Protein AF-A0A2T6ZYT3-F1 (afdb_monomer)

InterPro domains:
  IPR017905 ERV/ALR sulfhydryl oxidase domain [PF04777] (15-106)
  IPR017905 ERV/ALR sulfhydryl oxidase domain [PS51324] (6-106)
  IPR036774 ERV/ALR sulfhydryl oxidase domain superfamily [G3DSA:1.20.120.310] (3-119)
  IPR036774 ERV/ALR sulfhydryl oxidase domain superfamily [SSF69000] (5-113)
  IPR039799 Sulfhydryl oxidase ALR/ERV [PTHR12645] (6-116)

Nearest PDB structures (foldseek):
  1jra-assembly2_D  TM=9.863E-01  e=2.001E-12  Saccharomyces cerevisiae
  2hj3-assembly1_A  TM=9.815E-01  e=2.511E-09  Arabidopsis thaliana
  4e0i-assembly2_C-2  TM=9.789E-01  e=7.863E-09  Saccharomyces cerevisiae S288C
  4e0h-assembly1_A-2  TM=9.602E-01  e=8.814E-09  Saccharomyces cerevisiae S288C
  3w4y-assembly2_B  TM=9.795E-01  e=2.075E-08  Saccharomyces cerevisiae S288C

Organism: Tuber borchii (NCBI:txid42251)

Solvent-accessible surface area (backbone atoms only — not comparable to full-atom values): 9977 Å² total; per-residue (Å²): 101,64,77,58,84,54,63,68,61,47,50,52,51,48,56,53,48,52,52,52,53,48,38,54,26,38,58,40,49,74,73,43,52,75,64,57,27,50,51,50,50,50,50,53,52,48,50,26,70,66,33,92,24,20,64,58,19,58,50,45,45,53,48,43,72,77,53,63,81,40,46,68,15,15,67,49,26,37,48,44,51,43,52,58,48,34,57,52,24,55,77,68,74,41,79,77,72,69,58,90,48,46,62,74,74,33,53,52,76,67,73,85,70,69,96,75,81,81,78,79,83,76,81,81,83,79,86,78,83,89,83,88,83,84,88,82,90,81,90,80,77,90,64,67,81,64,57,77,78,64,82,72,84,81,82,80,83,75,90,129

Radius of gyration: 26.73 Å; Cα contacts (8 Å, |Δi|>4): 111; chains: 1; bounding box: 47×56×84 Å

Mean predicted aligned error: 14.44 Å

Secondary structure (DSSP, 8-state):
------HHHHHHHHHHHHHHHHHHHHTS-SS--HHHHHHHHHHHHHHHHH-S-HHHHHHHHHHHHHS----SSHHHHHHHHHHHHHHHHHHTTPPPP-GGGHHHHT--------S------------PPP-----------TTSTTTTTS----------

Structure (mmCIF, N/CA/C/O backbone):
data_AF-A0A2T6ZYT3-F1
#
_entry.id   AF-A0A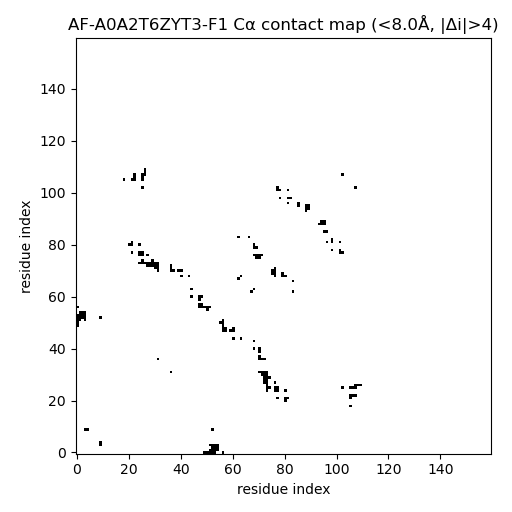2T6ZYT3-F1
#
loop_
_atom_site.group_PDB
_atom_site.id
_atom_site.type_symbol
_atom_site.label_atom_id
_atom_site.label_alt_id
_atom_site.label_comp_id
_atom_site.label_asym_id
_atom_site.label_entity_id
_atom_site.label_seq_id
_atom_site.pdbx_PDB_ins_code
_atom_site.Cartn_x
_atom_site.Cartn_y
_atom_site.Cartn_z
_atom_site.occupancy
_atom_site.B_iso_or_equiv
_atom_site.auth_seq_id
_atom_site.auth_comp_id
_atom_site.auth_asym_id
_atom_site.auth_atom_id
_atom_site.pdbx_PDB_model_num
ATOM 1 N N . MET A 1 1 ? -0.095 -6.247 17.438 1.00 85.38 1 MET A N 1
ATOM 2 C CA . MET A 1 1 ? -0.456 -4.834 17.681 1.00 85.38 1 MET A CA 1
ATOM 3 C C . MET A 1 1 ? -1.764 -4.798 18.459 1.00 85.38 1 MET A C 1
ATOM 5 O O . MET A 1 1 ? -2.604 -5.648 18.175 1.00 85.38 1 MET A O 1
ATOM 9 N N . PRO A 1 2 ? -1.924 -3.905 19.450 1.00 93.62 2 PRO A N 1
ATOM 10 C CA . PRO A 1 2 ? -3.175 -3.760 20.196 1.00 93.62 2 PRO A CA 1
ATOM 11 C C . PRO A 1 2 ? -4.298 -3.182 19.319 1.00 93.62 2 PRO A C 1
ATOM 13 O O . PRO A 1 2 ? -4.041 -2.643 18.241 1.00 93.62 2 PRO A O 1
ATOM 16 N N . HIS A 1 3 ? -5.538 -3.308 19.788 1.00 95.75 3 HIS A N 1
ATOM 17 C CA . HIS A 1 3 ? -6.718 -2.709 19.162 1.00 95.75 3 HIS A CA 1
ATOM 18 C C . HIS A 1 3 ? -6.633 -1.170 19.156 1.00 95.75 3 HIS A C 1
ATOM 20 O O . HIS A 1 3 ? -6.213 -0.584 20.155 1.00 95.75 3 HIS A O 1
ATOM 26 N N . LEU A 1 4 ? -7.042 -0.515 18.059 1.00 96.00 4 LEU A N 1
ATOM 27 C CA . LEU A 1 4 ? -7.080 0.952 17.946 1.00 96.00 4 LEU A CA 1
ATOM 28 C C . LEU A 1 4 ? -8.531 1.460 17.987 1.00 96.00 4 LEU A C 1
ATOM 30 O O . LEU A 1 4 ? -9.157 1.672 16.952 1.00 96.00 4 LEU A O 1
ATOM 34 N N . GLY A 1 5 ? -9.056 1.672 19.195 1.00 95.62 5 GLY A N 1
ATOM 35 C CA . GLY A 1 5 ? -10.476 1.995 19.401 1.00 95.62 5 GLY A CA 1
ATOM 36 C C . GLY A 1 5 ? -10.895 3.445 19.118 1.00 95.62 5 GLY A C 1
ATOM 37 O O . GLY A 1 5 ? -12.087 3.727 19.041 1.00 95.62 5 GLY A O 1
ATOM 38 N N . ASN A 1 6 ? -9.959 4.392 18.972 1.00 97.56 6 ASN A N 1
ATOM 39 C CA . ASN A 1 6 ? -10.312 5.767 18.603 1.00 97.56 6 ASN A CA 1
ATOM 40 C C . ASN A 1 6 ? -10.553 5.852 17.088 1.00 97.56 6 ASN A C 1
ATOM 42 O O . ASN A 1 6 ? -9.605 5.900 16.304 1.00 97.56 6 ASN A O 1
ATOM 46 N N . GLU A 1 7 ? -11.824 5.888 16.688 1.00 96.44 7 GLU A N 1
ATOM 47 C CA . GLU A 1 7 ? -12.243 5.862 15.282 1.00 96.44 7 GLU A CA 1
ATOM 48 C C . GLU A 1 7 ? -11.706 7.039 14.455 1.00 96.44 7 GLU A C 1
ATOM 50 O O . GLU A 1 7 ? -11.306 6.846 13.305 1.00 96.44 7 GLU A O 1
ATOM 55 N N . THR A 1 8 ? -11.631 8.242 15.032 1.00 97.75 8 THR A N 1
ATOM 56 C CA . THR A 1 8 ? -11.102 9.429 14.342 1.00 97.75 8 THR A CA 1
ATOM 57 C C . THR A 1 8 ? -9.618 9.260 14.030 1.00 97.75 8 THR A C 1
ATOM 59 O O . THR A 1 8 ? -9.216 9.377 12.870 1.00 97.75 8 THR A O 1
ATOM 62 N N . LEU A 1 9 ? -8.815 8.893 15.037 1.00 97.94 9 LEU A N 1
ATOM 63 C CA . LEU A 1 9 ? -7.379 8.652 14.863 1.00 97.94 9 LEU A CA 1
ATOM 64 C C . LEU A 1 9 ? -7.114 7.458 13.938 1.00 97.94 9 LEU A C 1
ATOM 66 O O . LEU A 1 9 ? -6.204 7.502 13.111 1.00 97.94 9 LEU A O 1
ATOM 70 N N . LYS A 1 10 ? -7.937 6.405 14.020 1.00 98.00 10 LYS A N 1
ATOM 71 C CA . LYS A 1 10 ? -7.871 5.256 13.108 1.00 98.00 10 LYS A CA 1
ATOM 72 C C . LYS A 1 10 ? -8.119 5.675 11.661 1.00 98.00 10 LYS A C 1
ATOM 74 O O . LYS A 1 10 ? -7.400 5.237 10.764 1.00 98.00 10 LYS A O 1
ATOM 79 N N . ALA A 1 11 ? -9.102 6.540 11.419 1.00 97.94 11 ALA A N 1
ATOM 80 C CA . ALA A 1 11 ? -9.400 7.037 10.082 1.00 97.94 11 ALA A CA 1
ATOM 81 C C . ALA A 1 11 ? -8.293 7.963 9.544 1.00 97.94 11 ALA A C 1
ATOM 83 O O . ALA 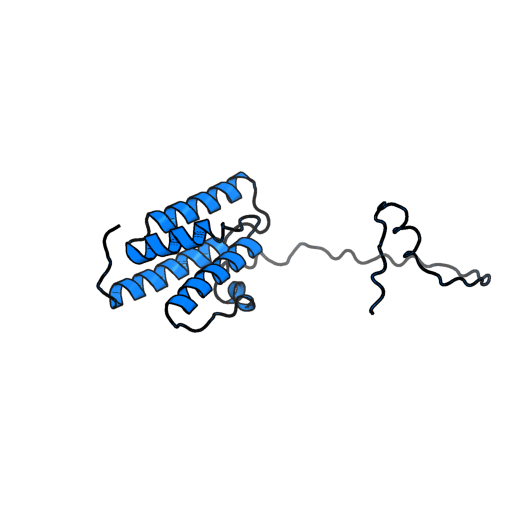A 1 11 ? -7.945 7.872 8.366 1.00 97.94 11 ALA A O 1
ATOM 84 N N . GLU A 1 12 ? -7.722 8.830 10.384 1.00 98.50 12 GLU A N 1
ATOM 85 C CA . GLU A 1 12 ? -6.573 9.680 10.036 1.00 98.50 12 GLU A CA 1
ATOM 86 C C . GLU A 1 12 ? -5.345 8.855 9.653 1.00 98.50 12 GLU A C 1
ATOM 88 O O . GLU A 1 12 ? -4.796 9.033 8.561 1.00 98.50 12 GLU A O 1
ATOM 93 N N . LEU A 1 13 ? -4.980 7.893 10.503 1.00 98.38 13 LEU A N 1
ATOM 94 C CA . LEU A 1 13 ? -3.920 6.928 10.234 1.00 98.38 13 LEU A CA 1
ATOM 95 C C . LEU A 1 13 ? -4.181 6.168 8.928 1.00 98.38 13 LEU A C 1
ATOM 97 O O . LEU A 1 13 ? -3.275 6.026 8.109 1.00 98.38 13 LEU A O 1
ATOM 101 N N . GLY A 1 14 ? -5.416 5.706 8.712 1.00 98.31 14 GLY A N 1
ATOM 102 C CA . GLY A 1 14 ? -5.835 5.026 7.487 1.00 98.31 14 GLY A CA 1
ATOM 103 C C . GLY A 1 14 ? -5.567 5.859 6.237 1.00 98.31 14 GLY A C 1
ATOM 104 O O . GLY A 1 14 ? -4.899 5.390 5.317 1.00 98.31 14 GLY A O 1
ATOM 105 N N . ARG A 1 15 ? -6.024 7.117 6.215 1.00 98.44 15 ARG A N 1
ATOM 106 C CA . ARG A 1 15 ? -5.809 8.030 5.078 1.00 98.44 15 ARG A CA 1
ATOM 107 C C . ARG A 1 15 ? -4.324 8.280 4.816 1.00 98.44 15 ARG A C 1
ATOM 109 O O . ARG A 1 15 ? -3.890 8.197 3.666 1.00 98.44 15 ARG A O 1
ATOM 116 N N . ALA A 1 16 ? -3.545 8.547 5.864 1.00 98.50 16 ALA A N 1
ATOM 117 C CA . ALA A 1 16 ? -2.107 8.785 5.743 1.00 98.50 16 ALA A CA 1
ATOM 118 C C . ALA A 1 16 ? -1.363 7.543 5.226 1.00 98.50 16 ALA A C 1
ATOM 120 O O . ALA A 1 16 ? -0.541 7.633 4.312 1.00 98.50 16 ALA A O 1
ATOM 121 N N . ALA A 1 17 ? -1.700 6.368 5.757 1.00 98.50 17 ALA A N 1
ATOM 122 C CA . ALA A 1 17 ? -1.094 5.110 5.355 1.00 98.50 17 ALA A CA 1
ATOM 123 C C . ALA A 1 17 ? -1.413 4.748 3.904 1.00 98.50 17 ALA A C 1
ATOM 125 O O . ALA A 1 17 ? -0.506 4.379 3.165 1.00 98.50 17 ALA A O 1
ATOM 126 N N . TRP A 1 18 ? -2.665 4.910 3.467 1.00 98.50 18 TRP A N 1
ATOM 127 C CA . TRP A 1 18 ? -3.038 4.672 2.073 1.00 98.50 18 TRP A CA 1
ATOM 128 C C . TRP A 1 18 ? -2.375 5.651 1.112 1.00 98.50 18 TRP A C 1
ATOM 130 O O . TRP A 1 18 ? -1.997 5.258 0.009 1.00 98.50 18 TRP A O 1
ATOM 140 N N . LYS A 1 19 ? -2.173 6.908 1.531 1.00 97.62 19 LYS A N 1
ATOM 141 C CA . LYS A 1 19 ? -1.404 7.871 0.740 1.00 97.62 19 LYS A CA 1
ATOM 142 C C . LYS A 1 19 ? 0.039 7.408 0.554 1.00 97.62 19 LYS A C 1
ATOM 144 O O . LYS A 1 19 ? 0.510 7.414 -0.582 1.00 97.62 19 LYS A O 1
ATOM 149 N N . LEU A 1 20 ? 0.719 6.991 1.624 1.00 97.94 20 LEU A N 1
ATOM 150 C CA . LEU A 1 20 ? 2.076 6.446 1.536 1.00 97.94 20 LEU A CA 1
ATOM 151 C C . LEU A 1 20 ? 2.106 5.187 0.664 1.00 97.94 20 LEU A C 1
ATOM 153 O O . LEU A 1 20 ? 2.861 5.138 -0.299 1.00 97.94 20 LEU A O 1
ATOM 157 N N . PHE A 1 21 ? 1.243 4.217 0.961 1.00 98.50 21 PHE A N 1
ATOM 158 C CA . PHE A 1 21 ? 1.148 2.935 0.269 1.00 98.50 21 PHE A CA 1
ATOM 159 C C . PHE A 1 21 ? 1.013 3.112 -1.245 1.00 98.50 21 PHE A C 1
ATOM 161 O O . PHE A 1 21 ? 1.860 2.643 -2.001 1.00 98.50 21 PHE A O 1
ATOM 168 N N . HIS A 1 22 ? -0.000 3.854 -1.696 1.00 98.19 22 HIS A N 1
ATOM 169 C CA . HIS A 1 22 ? -0.238 4.043 -3.127 1.00 98.19 22 HIS A CA 1
ATOM 170 C C . HIS A 1 22 ? 0.857 4.869 -3.800 1.00 98.19 22 HIS A C 1
ATOM 172 O O . HIS A 1 22 ? 1.210 4.592 -4.944 1.00 98.19 22 HIS A O 1
ATOM 178 N N . THR A 1 23 ? 1.450 5.833 -3.090 1.00 97.06 23 THR A N 1
ATOM 179 C CA . THR A 1 23 ? 2.584 6.605 -3.622 1.00 97.06 23 THR A CA 1
ATOM 180 C C . THR A 1 23 ? 3.827 5.725 -3.787 1.00 97.06 23 THR A C 1
ATOM 182 O O . THR A 1 23 ? 4.493 5.824 -4.814 1.00 97.06 23 THR A O 1
ATOM 185 N N . THR A 1 24 ? 4.116 4.821 -2.843 1.00 97.56 24 THR A N 1
ATOM 186 C CA . THR A 1 24 ? 5.206 3.835 -2.959 1.00 97.56 24 THR A CA 1
ATOM 187 C C . THR A 1 24 ? 5.032 2.967 -4.206 1.00 97.56 24 THR A C 1
ATOM 189 O O . THR A 1 24 ? 5.974 2.809 -4.979 1.00 97.56 24 THR A O 1
ATOM 192 N N . LEU A 1 25 ? 3.821 2.453 -4.450 1.00 97.88 25 LEU A N 1
ATOM 193 C CA . LEU A 1 25 ? 3.532 1.615 -5.620 1.00 97.88 25 LEU A CA 1
ATOM 194 C C . LEU A 1 25 ? 3.608 2.410 -6.930 1.00 97.88 25 LEU A C 1
ATOM 196 O O . LEU A 1 25 ? 4.208 1.948 -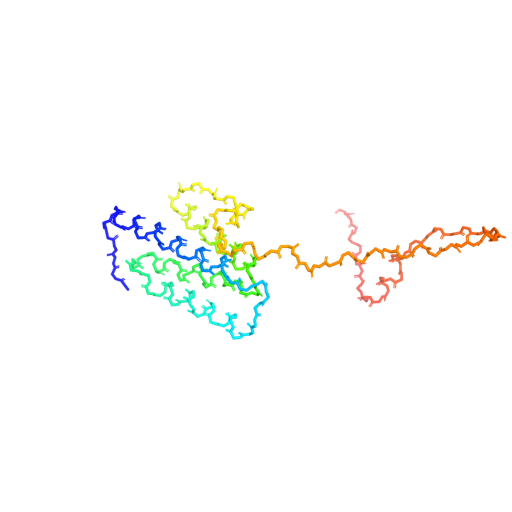7.895 1.00 97.88 25 LEU A O 1
ATOM 200 N N . ALA A 1 26 ? 3.074 3.635 -6.952 1.00 96.44 26 ALA A N 1
ATOM 201 C CA . ALA A 1 26 ? 3.145 4.522 -8.114 1.00 96.44 26 ALA A CA 1
ATOM 202 C C . ALA A 1 26 ? 4.581 4.958 -8.454 1.00 96.44 26 ALA A C 1
ATOM 204 O O . ALA A 1 26 ? 4.878 5.285 -9.601 1.00 96.44 26 ALA A O 1
ATOM 205 N N . ARG A 1 27 ? 5.480 4.965 -7.466 1.00 95.56 27 ARG A N 1
ATOM 206 C CA . ARG A 1 27 ? 6.908 5.271 -7.624 1.00 95.56 27 ARG A CA 1
ATOM 207 C C . ARG A 1 27 ? 7.770 4.072 -7.990 1.00 95.56 27 ARG A C 1
ATOM 209 O O . ARG A 1 27 ? 8.941 4.262 -8.310 1.00 95.56 27 ARG A O 1
ATOM 216 N N . PHE A 1 28 ? 7.213 2.869 -7.947 1.00 96.75 28 PHE A N 1
ATOM 217 C CA . PHE A 1 28 ? 7.945 1.650 -8.250 1.00 96.75 28 PHE A CA 1
ATOM 218 C C . PHE A 1 28 ? 8.441 1.650 -9.719 1.00 96.75 28 PHE A C 1
ATOM 220 O O . PHE A 1 28 ? 7.841 2.332 -10.565 1.00 96.75 28 PHE A O 1
ATOM 227 N N . PRO A 1 29 ? 9.536 0.940 -10.057 1.00 96.12 29 PRO A N 1
ATOM 228 C CA . PRO A 1 29 ? 10.046 0.874 -11.426 1.00 96.12 29 PRO A CA 1
ATOM 229 C C . PRO A 1 29 ? 9.021 0.294 -12.403 1.00 96.12 29 PRO A C 1
ATOM 231 O O . PRO A 1 29 ? 8.232 -0.580 -12.046 1.00 96.12 29 PRO A O 1
ATOM 234 N N . GLU A 1 30 ? 9.037 0.746 -13.659 1.00 94.31 30 GLU A N 1
ATOM 235 C CA . GLU A 1 30 ? 8.159 0.187 -14.704 1.00 94.31 30 GLU A CA 1
ATOM 236 C C . GLU A 1 30 ? 8.453 -1.291 -14.960 1.00 94.31 30 GLU A C 1
ATOM 238 O O . GLU A 1 30 ? 7.525 -2.085 -15.090 1.00 94.31 30 GLU A O 1
ATOM 243 N N . SER A 1 31 ? 9.737 -1.652 -14.957 1.00 94.94 31 SER A N 1
ATOM 244 C CA . SER A 1 31 ? 10.236 -3.023 -15.019 1.00 94.94 31 SER A CA 1
ATOM 245 C C . SER A 1 31 ? 11.170 -3.249 -13.837 1.00 94.94 31 SER A C 1
ATOM 247 O O . SER A 1 31 ? 12.246 -2.657 -13.797 1.00 94.94 31 SER A O 1
ATOM 249 N N . ALA A 1 32 ? 10.760 -4.083 -12.882 1.00 97.19 32 ALA A N 1
ATOM 250 C CA . ALA A 1 32 ? 11.503 -4.298 -11.644 1.00 97.19 32 ALA A CA 1
ATOM 251 C C . ALA A 1 32 ? 12.454 -5.503 -11.728 1.00 97.19 32 ALA A C 1
ATOM 253 O O . ALA A 1 32 ? 12.089 -6.585 -12.199 1.00 97.19 32 ALA A O 1
ATOM 254 N N . SER A 1 33 ? 13.667 -5.322 -11.215 1.00 98.25 33 SER A N 1
ATOM 255 C CA . SER A 1 33 ? 14.647 -6.385 -10.988 1.00 98.25 33 SER A CA 1
ATOM 256 C C . SER A 1 33 ? 14.174 -7.379 -9.919 1.00 98.25 33 SER A C 1
ATOM 258 O O . SER A 1 33 ? 13.248 -7.119 -9.152 1.00 98.25 33 SER A O 1
ATOM 260 N N . VAL A 1 34 ? 14.818 -8.547 -9.839 1.00 98.38 34 VAL A N 1
ATOM 261 C CA . VAL A 1 34 ? 14.480 -9.573 -8.831 1.00 98.38 34 VAL A CA 1
ATOM 262 C C . VAL A 1 34 ? 14.629 -9.041 -7.400 1.00 98.38 34 VAL A C 1
ATOM 264 O O . VAL A 1 34 ? 13.799 -9.355 -6.544 1.00 98.38 34 VAL A O 1
ATOM 267 N N . ASP A 1 35 ? 15.645 -8.215 -7.155 1.00 98.62 35 ASP A N 1
ATOM 268 C CA . ASP A 1 35 ? 15.876 -7.590 -5.854 1.00 98.62 35 ASP A CA 1
ATOM 269 C C . ASP A 1 35 ? 14.744 -6.617 -5.493 1.00 98.62 35 ASP A C 1
ATOM 271 O O . ASP A 1 35 ? 14.087 -6.792 -4.471 1.00 98.62 35 ASP A O 1
ATOM 275 N N . GLU A 1 36 ? 14.397 -5.687 -6.388 1.00 98.69 36 GLU A N 1
ATOM 276 C CA . GLU A 1 36 ? 13.307 -4.721 -6.172 1.00 98.69 36 GLU A CA 1
ATOM 277 C C . GLU A 1 36 ? 11.954 -5.409 -5.954 1.00 98.69 36 GLU A C 1
ATOM 279 O O . GLU A 1 36 ? 11.164 -5.007 -5.096 1.00 98.69 36 GLU A O 1
ATOM 284 N N . ARG A 1 37 ? 11.688 -6.486 -6.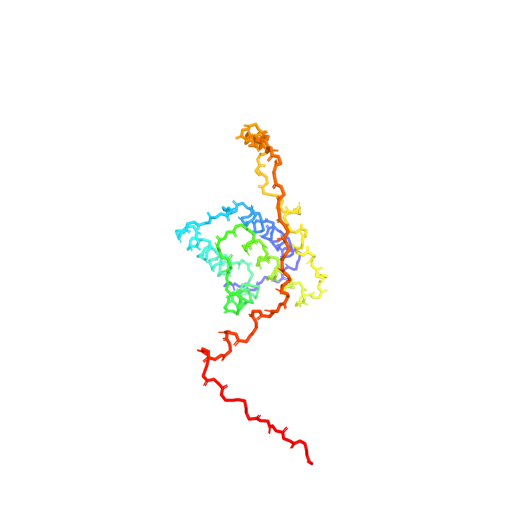702 1.00 98.69 37 ARG A N 1
ATOM 285 C CA . ARG A 1 37 ? 10.490 -7.322 -6.535 1.00 98.69 37 ARG A CA 1
ATOM 286 C C . ARG A 1 37 ? 10.419 -7.942 -5.146 1.00 98.69 37 ARG A C 1
ATOM 288 O O . ARG A 1 37 ? 9.343 -7.978 -4.544 1.00 98.69 37 ARG A O 1
ATOM 295 N N . THR A 1 38 ? 11.554 -8.438 -4.661 1.00 98.69 38 THR A N 1
ATOM 296 C CA . THR A 1 38 ? 11.687 -9.056 -3.338 1.00 98.69 38 THR A CA 1
ATOM 297 C C . THR A 1 38 ? 11.539 -8.006 -2.242 1.00 98.69 38 THR A C 1
ATOM 299 O O . THR A 1 38 ? 10.760 -8.203 -1.308 1.00 98.69 38 THR A O 1
ATOM 302 N N . ALA A 1 39 ? 12.201 -6.860 -2.396 1.00 98.81 39 ALA A N 1
ATOM 303 C CA . ALA A 1 39 ? 12.124 -5.737 -1.475 1.00 98.81 39 ALA A CA 1
ATOM 304 C C . ALA A 1 39 ? 10.688 -5.211 -1.339 1.00 98.81 39 ALA A C 1
ATOM 306 O O . ALA A 1 39 ? 10.211 -5.022 -0.220 1.00 98.81 39 ALA A O 1
ATOM 307 N N . LEU A 1 40 ? 9.954 -5.047 -2.448 1.00 98.75 40 LEU A N 1
ATOM 308 C CA . LEU A 1 40 ? 8.555 -4.613 -2.400 1.00 98.75 40 LEU A CA 1
ATOM 309 C C . LEU A 1 40 ? 7.663 -5.638 -1.686 1.00 98.75 40 LEU A C 1
ATOM 311 O O . LEU A 1 40 ? 6.844 -5.262 -0.847 1.00 98.75 40 LEU A O 1
ATOM 315 N N . ALA A 1 41 ? 7.830 -6.932 -1.973 1.00 98.62 41 ALA A N 1
ATOM 316 C CA . ALA A 1 41 ? 7.066 -7.982 -1.299 1.00 98.62 41 ALA A CA 1
ATOM 317 C C . ALA A 1 41 ? 7.324 -7.992 0.221 1.00 98.62 41 ALA A C 1
ATOM 319 O O . ALA A 1 41 ? 6.382 -8.068 1.012 1.00 98.62 41 ALA A O 1
ATOM 320 N N . GLN A 1 42 ? 8.586 -7.851 0.638 1.00 98.69 42 GLN A N 1
ATOM 321 C CA . GLN A 1 42 ? 8.967 -7.759 2.049 1.00 98.69 42 GLN A CA 1
ATOM 322 C C . GLN A 1 42 ? 8.432 -6.487 2.710 1.00 98.69 42 GLN A C 1
ATOM 324 O O . GLN A 1 42 ? 7.878 -6.561 3.807 1.00 98.69 42 GLN A O 1
ATOM 329 N N . TYR A 1 43 ? 8.539 -5.338 2.039 1.00 98.75 43 TYR A N 1
ATOM 330 C CA . TYR A 1 43 ? 7.967 -4.077 2.505 1.00 98.75 43 TYR A CA 1
ATOM 331 C C . TYR A 1 43 ? 6.469 -4.223 2.784 1.00 98.75 43 TYR A C 1
ATOM 333 O O . TYR A 1 43 ? 6.018 -3.843 3.859 1.00 98.75 43 TYR A O 1
ATOM 341 N N . LEU A 1 44 ? 5.705 -4.825 1.867 1.00 98.69 44 LEU A N 1
ATOM 342 C CA . LEU A 1 44 ? 4.259 -5.010 2.022 1.00 98.69 44 LEU A CA 1
ATOM 343 C C . LEU A 1 44 ? 3.913 -5.973 3.164 1.00 98.69 44 LEU A C 1
ATOM 345 O O . LEU A 1 44 ? 2.992 -5.705 3.940 1.00 98.69 44 LEU A O 1
ATOM 349 N N . ALA A 1 45 ? 4.679 -7.055 3.320 1.00 98.44 45 ALA A N 1
ATOM 350 C CA . ALA A 1 45 ? 4.523 -7.976 4.442 1.00 98.44 45 ALA A CA 1
ATOM 351 C C . ALA A 1 45 ? 4.799 -7.286 5.792 1.00 98.44 45 ALA A C 1
ATOM 353 O O . ALA A 1 45 ? 4.035 -7.444 6.747 1.00 98.44 45 ALA A O 1
ATOM 354 N N . LEU A 1 46 ? 5.862 -6.479 5.870 1.00 98.69 46 LEU A N 1
ATOM 355 C CA . LEU A 1 46 ? 6.213 -5.718 7.070 1.00 98.69 46 LEU A CA 1
ATOM 356 C C . LEU A 1 46 ? 5.216 -4.592 7.346 1.00 98.69 46 LEU A C 1
ATOM 358 O O . LEU A 1 46 ? 4.820 -4.414 8.496 1.00 98.69 46 LEU A O 1
ATOM 362 N N . PHE A 1 47 ? 4.753 -3.893 6.311 1.00 98.44 47 PHE A N 1
ATOM 363 C CA . PHE A 1 47 ? 3.701 -2.885 6.403 1.00 98.44 47 PHE A CA 1
ATOM 364 C C . PHE A 1 47 ? 2.439 -3.482 7.029 1.00 98.44 47 PHE A C 1
ATOM 366 O O . PHE A 1 47 ? 1.910 -2.922 7.984 1.00 98.44 47 PHE A O 1
ATOM 373 N N . ALA A 1 48 ? 2.004 -4.659 6.567 1.00 97.94 48 ALA A N 1
ATOM 374 C CA . ALA A 1 48 ? 0.850 -5.354 7.131 1.00 97.94 48 ALA A CA 1
ATOM 375 C C . ALA A 1 48 ? 1.077 -5.807 8.581 1.00 97.94 48 ALA A C 1
ATOM 377 O O . ALA A 1 48 ? 0.198 -5.640 9.426 1.00 97.94 48 ALA A O 1
ATOM 378 N N . ARG A 1 49 ? 2.254 -6.370 8.882 1.00 97.75 49 ARG A N 1
ATOM 379 C CA . ARG A 1 49 ? 2.600 -6.878 10.219 1.00 97.75 49 ARG A CA 1
ATOM 380 C C . ARG A 1 49 ? 2.702 -5.766 11.265 1.00 97.75 49 ARG A C 1
ATOM 382 O O . ARG A 1 49 ? 2.303 -5.970 12.411 1.00 97.75 49 ARG A O 1
ATOM 389 N N . LEU A 1 50 ? 3.273 -4.624 10.884 1.00 98.06 50 LEU A N 1
ATOM 390 C CA . LEU A 1 50 ? 3.599 -3.512 11.781 1.00 98.06 50 LEU A CA 1
ATOM 391 C C . LEU A 1 50 ? 2.544 -2.399 11.779 1.00 98.06 50 LEU A C 1
ATOM 393 O O . LEU A 1 50 ? 2.712 -1.408 12.489 1.00 98.06 50 LEU A O 1
ATOM 397 N N . TYR A 1 51 ? 1.456 -2.547 11.020 1.00 98.44 51 TYR A N 1
ATOM 398 C CA . TYR A 1 51 ? 0.408 -1.536 10.947 1.00 98.44 51 TYR A CA 1
ATOM 399 C C . TYR A 1 51 ? -0.184 -1.240 12.343 1.00 98.44 51 TYR A C 1
ATOM 401 O O . TYR A 1 51 ? -0.625 -2.178 13.018 1.00 98.44 51 TYR A O 1
ATOM 409 N N . PRO A 1 52 ? -0.227 0.028 12.809 1.00 97.56 52 PRO A N 1
ATOM 410 C CA . PRO A 1 52 ? -0.550 0.362 14.199 1.00 97.56 52 PRO A CA 1
ATOM 411 C C . PRO A 1 52 ? -2.059 0.365 14.507 1.00 97.56 52 PRO A C 1
ATOM 413 O O . PRO A 1 52 ? -2.593 1.276 15.125 1.00 97.56 52 PRO A O 1
ATOM 416 N N . CYS A 1 53 ? -2.741 -0.699 14.087 1.00 98.25 53 CYS A N 1
ATOM 417 C CA . CYS A 1 53 ? -4.116 -1.052 14.418 1.00 98.25 53 CYS A CA 1
ATOM 418 C C . CYS A 1 53 ? -4.224 -2.584 14.356 1.00 98.25 53 CYS A C 1
ATOM 420 O O . CYS A 1 53 ? -4.100 -3.163 13.276 1.00 98.25 53 CYS A O 1
ATOM 422 N N . GLY A 1 54 ? -4.414 -3.256 15.495 1.00 97.69 54 GLY A N 1
ATOM 423 C CA . GLY A 1 54 ? -4.340 -4.719 15.610 1.00 97.69 54 GLY A CA 1
ATOM 424 C C . GLY A 1 54 ? -5.316 -5.477 14.716 1.00 97.69 54 GLY A C 1
ATOM 425 O O . GLY A 1 54 ? -4.916 -6.381 13.981 1.00 97.69 54 GLY A O 1
ATOM 426 N N . GLU A 1 55 ? -6.583 -5.083 14.727 1.00 97.44 55 GLU A N 1
ATOM 427 C CA . GLU A 1 55 ? -7.621 -5.667 13.883 1.00 97.44 55 GLU A CA 1
ATOM 428 C C . GLU A 1 55 ? -7.397 -5.363 12.397 1.00 97.44 55 GLU A C 1
ATOM 430 O O . GLU A 1 55 ? -7.605 -6.236 11.552 1.00 97.44 55 GLU A O 1
ATOM 435 N N . CYS A 1 56 ? -6.909 -4.161 12.070 1.00 98.12 56 CYS A N 1
ATOM 436 C CA . CYS A 1 56 ? -6.594 -3.773 10.699 1.00 98.12 56 CYS A CA 1
ATOM 437 C C . CYS A 1 56 ? -5.419 -4.605 10.161 1.00 98.12 56 CYS A C 1
ATOM 439 O O . CYS A 1 56 ? -5.512 -5.177 9.078 1.00 98.12 56 CYS A O 1
ATOM 441 N N . ALA A 1 57 ? -4.341 -4.725 10.943 1.00 98.38 57 ALA A N 1
ATOM 442 C CA . ALA A 1 57 ? -3.151 -5.511 10.627 1.00 98.38 57 ALA A CA 1
ATOM 443 C C . ALA A 1 57 ? -3.488 -6.995 10.448 1.00 98.38 57 ALA A C 1
ATOM 445 O O . ALA A 1 57 ? -3.046 -7.632 9.492 1.00 98.38 57 ALA A O 1
ATOM 446 N N . GLY A 1 58 ? -4.284 -7.560 11.362 1.00 98.12 58 GLY A N 1
ATOM 447 C CA . GLY A 1 58 ? -4.717 -8.953 11.287 1.00 98.12 58 GLY A CA 1
ATOM 448 C C . GLY A 1 58 ? -5.580 -9.227 10.056 1.00 98.12 58 GLY A C 1
ATOM 449 O O . GLY A 1 58 ? -5.418 -10.257 9.404 1.00 98.12 58 GLY A O 1
ATOM 450 N N . HIS A 1 59 ? -6.466 -8.295 9.699 1.00 98.06 59 HIS A N 1
ATOM 451 C CA . HIS A 1 59 ? -7.257 -8.398 8.477 1.00 98.06 59 HIS A CA 1
ATOM 452 C C . HIS A 1 59 ? -6.389 -8.279 7.216 1.00 98.06 59 HIS A C 1
ATOM 454 O O . HIS A 1 59 ? -6.474 -9.129 6.332 1.00 98.06 59 HIS A O 1
ATOM 460 N N . PHE A 1 60 ? -5.513 -7.275 7.142 1.00 98.31 60 PHE A N 1
ATOM 461 C CA . PHE A 1 60 ? -4.698 -7.032 5.952 1.00 98.31 60 PHE A CA 1
ATOM 462 C C . PHE A 1 60 ? -3.692 -8.164 5.693 1.00 98.31 60 PHE A C 1
ATOM 464 O O . PHE A 1 60 ? -3.493 -8.550 4.548 1.00 98.31 60 PHE A O 1
ATOM 471 N N . GLN A 1 61 ? -3.141 -8.794 6.736 1.00 98.50 61 GLN A N 1
ATOM 472 C CA . GLN A 1 61 ? -2.313 -10.001 6.585 1.00 98.50 61 GLN A CA 1
ATOM 473 C C . GLN A 1 61 ? -3.072 -11.170 5.934 1.00 98.50 61 GLN A C 1
ATOM 475 O O . GLN A 1 61 ? -2.504 -11.875 5.103 1.00 98.50 61 GLN A O 1
ATOM 480 N N . LYS A 1 62 ? -4.360 -11.363 6.259 1.00 98.44 62 LYS A N 1
ATOM 481 C CA . LYS A 1 62 ? -5.197 -12.381 5.597 1.00 98.44 62 LYS A CA 1
ATOM 482 C C . LYS A 1 62 ? -5.420 -12.048 4.124 1.00 98.44 62 LYS A C 1
ATOM 484 O O . LYS A 1 62 ? -5.372 -12.953 3.297 1.00 98.44 62 LYS A O 1
ATOM 489 N N . LEU A 1 63 ? -5.613 -10.766 3.799 1.00 98.12 63 LEU A N 1
ATOM 490 C CA . LEU A 1 63 ? -5.699 -10.319 2.408 1.00 98.12 63 LEU A CA 1
ATOM 491 C C . LEU A 1 63 ? -4.398 -10.589 1.651 1.00 98.12 63 LEU A C 1
ATOM 493 O O . LEU A 1 63 ? -4.464 -11.122 0.554 1.00 98.12 63 LEU A O 1
ATOM 497 N N . LEU A 1 64 ? -3.228 -10.313 2.239 1.00 97.62 64 LEU A N 1
ATOM 498 C CA . LEU A 1 64 ? -1.943 -10.611 1.591 1.00 97.62 64 LEU A CA 1
ATOM 499 C C . LEU A 1 64 ? -1.728 -12.110 1.349 1.00 97.62 64 LEU A C 1
ATOM 501 O O . LEU A 1 64 ? -1.127 -12.481 0.344 1.00 97.62 64 LEU A O 1
ATOM 505 N N . ALA A 1 65 ? -2.211 -12.969 2.250 1.00 98.00 65 ALA A N 1
ATOM 506 C CA . ALA A 1 65 ? -2.121 -14.417 2.081 1.00 98.00 65 ALA A CA 1
ATOM 507 C C . ALA A 1 65 ? -3.024 -14.933 0.946 1.00 98.00 65 ALA A C 1
ATOM 509 O O . ALA A 1 65 ? -2.636 -15.848 0.227 1.00 98.00 65 ALA A O 1
ATOM 510 N N . GLN A 1 66 ? -4.215 -14.347 0.781 1.00 98.31 66 GLN A N 1
ATOM 511 C CA . GLN A 1 66 ? -5.165 -14.723 -0.275 1.00 98.31 66 GLN A CA 1
ATOM 512 C C . GLN A 1 66 ? -4.824 -14.091 -1.629 1.00 98.31 66 GLN A C 1
ATOM 514 O O . GLN A 1 66 ? -5.003 -14.718 -2.669 1.00 98.31 66 GLN A O 1
ATOM 519 N N . TYR A 1 67 ? -4.305 -12.864 -1.611 1.00 98.38 67 TYR A N 1
ATOM 520 C CA . TYR A 1 67 ? -4.002 -12.057 -2.789 1.00 98.38 67 TYR A CA 1
ATOM 521 C C . TYR A 1 67 ? -2.555 -11.551 -2.721 1.00 98.38 67 TYR A C 1
ATOM 523 O O . TYR A 1 67 ? -2.321 -10.379 -2.399 1.00 98.38 67 TYR A O 1
ATOM 531 N N . PRO A 1 68 ? -1.564 -12.413 -3.018 1.00 98.31 68 PRO A N 1
ATOM 532 C CA . PRO A 1 68 ? -0.157 -12.048 -2.937 1.00 98.31 68 PRO A CA 1
ATOM 533 C C . PRO A 1 68 ? 0.196 -10.816 -3.791 1.00 98.31 68 PRO A C 1
ATOM 535 O O . PRO A 1 68 ? -0.331 -10.675 -4.904 1.00 98.31 68 PRO A O 1
ATOM 538 N N . PRO A 1 69 ? 1.113 -9.946 -3.317 1.00 98.25 69 PRO A N 1
ATOM 539 C CA . PRO A 1 69 ? 1.559 -8.770 -4.056 1.00 98.25 69 PRO A CA 1
ATOM 540 C C . PRO A 1 69 ? 2.034 -9.054 -5.480 1.00 98.25 69 PRO A C 1
ATOM 542 O O . PRO A 1 69 ? 2.898 -9.902 -5.703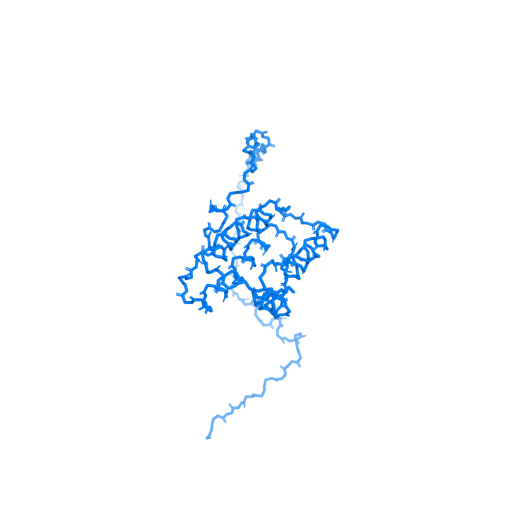 1.00 98.25 69 PRO A O 1
ATOM 545 N N . GLN A 1 70 ? 1.528 -8.279 -6.441 1.00 98.44 70 GLN A N 1
ATOM 546 C CA . GLN A 1 70 ? 2.011 -8.304 -7.821 1.00 98.44 70 GLN A CA 1
ATOM 547 C C . GLN A 1 70 ? 3.154 -7.304 -7.986 1.00 98.44 70 GLN A C 1
ATOM 549 O O . GLN A 1 70 ? 2.932 -6.103 -8.088 1.00 98.44 70 GLN A O 1
ATOM 554 N N . THR A 1 71 ? 4.394 -7.792 -7.987 1.00 98.44 71 THR A N 1
ATOM 555 C CA . THR A 1 71 ? 5.582 -6.925 -7.921 1.00 98.44 71 THR A CA 1
ATOM 556 C C . THR A 1 71 ? 6.335 -6.780 -9.240 1.00 98.44 71 THR A C 1
ATOM 558 O O . THR A 1 71 ? 7.391 -6.175 -9.247 1.00 98.44 71 THR A O 1
ATOM 561 N N . SER A 1 72 ? 5.846 -7.303 -10.369 1.00 97.75 72 SER A N 1
ATOM 562 C CA . SER A 1 72 ? 6.602 -7.306 -11.641 1.00 97.75 72 SER A CA 1
ATOM 563 C C . SER A 1 72 ? 6.969 -5.914 -12.179 1.00 97.75 72 SER A C 1
ATOM 565 O O . SER A 1 72 ? 7.940 -5.783 -12.921 1.00 97.75 72 SER A O 1
ATOM 567 N N . GLY A 1 73 ? 6.225 -4.882 -11.792 1.00 97.06 73 GLY A N 1
ATOM 568 C CA . GLY A 1 73 ? 6.473 -3.499 -12.174 1.00 97.06 73 GLY A CA 1
ATOM 569 C C . GLY A 1 73 ? 5.373 -2.574 -11.670 1.00 97.06 73 GLY A C 1
ATOM 570 O O . GLY A 1 73 ? 4.385 -3.026 -11.084 1.00 97.06 73 GLY A O 1
ATOM 571 N N . ARG A 1 74 ? 5.539 -1.273 -11.912 1.00 96.69 74 ARG A N 1
ATOM 572 C CA . ARG A 1 74 ? 4.675 -0.194 -11.409 1.00 96.69 74 ARG A CA 1
ATOM 573 C C . ARG A 1 74 ? 3.192 -0.457 -11.634 1.00 96.69 74 ARG A C 1
ATOM 575 O O . ARG A 1 74 ? 2.413 -0.395 -10.694 1.00 96.69 74 ARG A O 1
ATOM 582 N N . VAL A 1 75 ? 2.803 -0.779 -12.869 1.00 96.38 75 VAL A N 1
ATOM 583 C CA . VAL A 1 75 ? 1.389 -0.979 -13.227 1.00 96.38 75 VAL A CA 1
ATOM 584 C C . VAL A 1 75 ? 0.792 -2.150 -12.450 1.00 96.38 75 VAL A C 1
ATOM 586 O O . VAL A 1 75 ? -0.267 -2.000 -11.848 1.00 96.38 75 VAL A O 1
ATOM 589 N N . ALA A 1 76 ? 1.488 -3.290 -12.408 1.00 98.06 76 ALA A N 1
ATOM 590 C CA . ALA A 1 76 ? 1.031 -4.468 -11.675 1.00 98.06 76 ALA A CA 1
ATOM 591 C C . ALA A 1 76 ? 0.903 -4.179 -10.171 1.00 98.06 76 ALA A C 1
ATOM 593 O O . ALA A 1 76 ? -0.115 -4.510 -9.563 1.00 98.06 76 ALA A O 1
ATOM 594 N N . ALA A 1 77 ? 1.894 -3.492 -9.600 1.00 98.38 77 ALA A N 1
ATOM 595 C CA . ALA A 1 77 ? 1.920 -3.115 -8.195 1.00 98.38 77 ALA A CA 1
ATOM 596 C C . ALA A 1 77 ? 0.781 -2.147 -7.840 1.00 98.38 77 ALA A C 1
ATOM 598 O O . ALA A 1 77 ? 0.026 -2.410 -6.906 1.00 98.38 77 ALA A O 1
ATOM 599 N N . SER A 1 78 ? 0.604 -1.064 -8.604 1.00 98.12 78 SER A N 1
ATOM 600 C CA . SER A 1 78 ? -0.454 -0.070 -8.385 1.00 98.12 78 SER A CA 1
ATOM 601 C C . SER A 1 78 ? -1.857 -0.650 -8.561 1.00 98.12 78 SER A C 1
ATOM 603 O O . SER A 1 78 ? -2.731 -0.373 -7.740 1.00 98.12 78 SER A O 1
ATOM 605 N N . GLN A 1 79 ? -2.079 -1.479 -9.586 1.00 98.38 79 GLN A N 1
ATOM 606 C CA . GLN A 1 79 ? -3.375 -2.127 -9.808 1.00 98.38 79 GLN A CA 1
ATOM 607 C C . GLN A 1 79 ? -3.708 -3.115 -8.688 1.00 98.3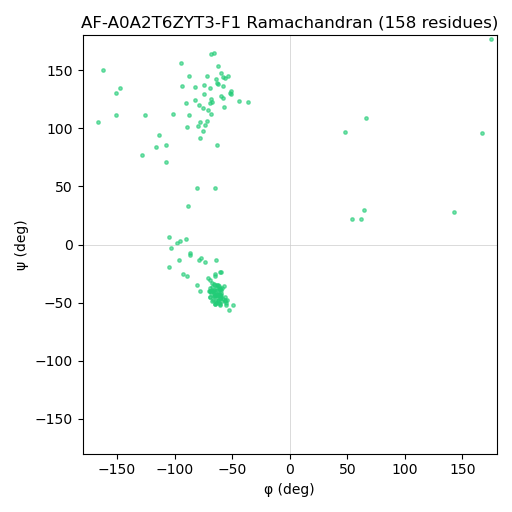8 79 GLN A C 1
ATOM 609 O O . GLN A 1 79 ? -4.806 -3.073 -8.136 1.00 98.38 79 GLN A O 1
ATOM 614 N N . TRP A 1 80 ? -2.740 -3.940 -8.275 1.00 98.69 80 TRP A N 1
ATOM 615 C CA . TRP A 1 80 ? -2.909 -4.822 -7.120 1.00 98.69 80 TRP A CA 1
ATOM 616 C C . TRP A 1 80 ? -3.203 -4.031 -5.840 1.00 98.69 80 TRP A C 1
ATOM 618 O O . TRP A 1 80 ? -4.118 -4.380 -5.096 1.00 98.69 80 TRP A O 1
ATOM 628 N N . GLY A 1 81 ? -2.482 -2.931 -5.611 1.00 98.56 81 GLY A N 1
ATOM 629 C CA . GLY A 1 81 ? -2.695 -2.054 -4.464 1.00 98.56 81 GLY A CA 1
ATOM 630 C C . GLY A 1 81 ? -4.102 -1.458 -4.422 1.00 98.56 81 GLY A C 1
ATOM 631 O O . GLY A 1 81 ? -4.724 -1.407 -3.361 1.00 98.56 81 GLY A O 1
ATOM 632 N N . CYS A 1 82 ? -4.623 -1.036 -5.577 1.00 98.75 82 CYS A N 1
ATOM 633 C CA . CYS A 1 82 ? -5.998 -0.560 -5.705 1.00 98.75 82 CYS A CA 1
ATOM 634 C C . CYS A 1 82 ? -7.014 -1.665 -5.405 1.00 98.75 82 CYS A C 1
ATOM 636 O O . CYS A 1 82 ? -7.914 -1.469 -4.588 1.00 98.75 82 CYS A O 1
ATOM 638 N N . PHE A 1 83 ? -6.824 -2.843 -6.000 1.00 98.75 83 PHE A N 1
ATOM 639 C CA . PHE A 1 83 ? -7.680 -4.003 -5.782 1.00 98.75 83 PHE A CA 1
ATOM 640 C C . PHE A 1 83 ? -7.793 -4.364 -4.292 1.00 98.75 83 PHE A C 1
ATOM 642 O O . PHE A 1 83 ? -8.901 -4.447 -3.765 1.00 98.75 83 PHE A O 1
ATOM 649 N N . VAL A 1 84 ? -6.672 -4.494 -3.570 1.00 98.69 84 VAL A N 1
ATOM 650 C CA . VAL A 1 84 ? -6.720 -4.849 -2.138 1.00 98.69 84 VAL A CA 1
ATOM 651 C C . VAL A 1 84 ? -7.292 -3.734 -1.262 1.00 98.69 84 VAL A C 1
ATOM 653 O O . VAL A 1 84 ? -7.928 -4.025 -0.249 1.00 98.69 84 VAL A O 1
ATOM 656 N N . HIS A 1 85 ? -7.119 -2.462 -1.638 1.00 98.69 85 HIS A N 1
ATOM 657 C CA . HIS A 1 85 ? -7.791 -1.354 -0.954 1.00 98.69 85 HIS A CA 1
ATOM 658 C C . HIS A 1 85 ? -9.308 -1.441 -1.172 1.00 98.69 85 HIS A C 1
ATOM 660 O O . HIS A 1 85 ? -10.064 -1.301 -0.216 1.00 98.69 85 HIS A O 1
ATOM 666 N N . ASN A 1 86 ? -9.773 -1.781 -2.375 1.00 98.81 86 ASN A N 1
ATOM 667 C CA . ASN A 1 86 ? -11.200 -1.975 -2.626 1.00 98.81 86 ASN A CA 1
ATOM 668 C C . ASN A 1 86 ? -11.810 -3.126 -1.816 1.00 98.81 86 ASN A C 1
ATOM 670 O O . ASN A 1 86 ? -12.918 -2.965 -1.319 1.00 98.81 86 ASN A O 1
ATOM 674 N N . LEU A 1 87 ? -11.075 -4.214 -1.560 1.00 98.62 87 LEU A N 1
ATOM 675 C CA . LEU A 1 87 ? -11.528 -5.257 -0.623 1.00 98.62 87 LEU A CA 1
ATOM 676 C C . LEU A 1 87 ? -11.708 -4.716 0.808 1.00 98.62 87 LEU A C 1
ATOM 678 O O . LEU A 1 87 ? -12.615 -5.119 1.538 1.00 98.62 87 LEU A O 1
ATOM 682 N N . VAL A 1 88 ? -10.852 -3.779 1.231 1.00 98.44 88 VAL A N 1
ATOM 683 C CA . VAL A 1 88 ? -11.016 -3.081 2.515 1.00 98.44 88 VAL A CA 1
ATOM 684 C C . VAL A 1 88 ? -12.210 -2.123 2.472 1.00 98.44 88 VAL A C 1
ATOM 686 O O . VAL A 1 88 ? -12.948 -2.059 3.454 1.00 98.44 88 VAL A O 1
ATOM 689 N N . ASN A 1 89 ? -12.428 -1.412 1.362 1.00 98.50 89 ASN A N 1
ATOM 690 C CA . ASN A 1 89 ? -13.578 -0.523 1.180 1.00 98.50 89 ASN A CA 1
ATOM 691 C C . ASN A 1 89 ? -14.894 -1.292 1.258 1.00 98.50 89 ASN A C 1
ATOM 693 O O . ASN A 1 89 ? -15.745 -0.929 2.065 1.00 98.50 89 ASN A O 1
ATOM 697 N N . GLU A 1 90 ? -15.017 -2.387 0.511 1.00 98.25 90 GLU A N 1
ATOM 698 C CA . GLU A 1 90 ? -16.196 -3.253 0.504 1.00 98.25 90 GLU A CA 1
ATOM 699 C C . GLU A 1 90 ? -16.517 -3.763 1.913 1.00 98.25 90 GLU A C 1
ATOM 701 O O . GLU A 1 90 ? -17.630 -3.580 2.406 1.00 98.25 90 GLU A O 1
ATOM 706 N N . ARG A 1 91 ? -15.513 -4.290 2.631 1.00 97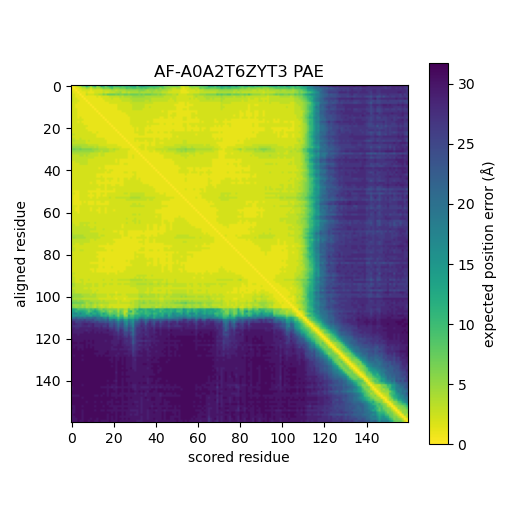.25 91 ARG A N 1
ATOM 707 C CA . ARG A 1 91 ? -15.677 -4.720 4.030 1.00 97.25 91 ARG A CA 1
ATOM 708 C C . ARG A 1 91 ? -16.182 -3.597 4.943 1.00 97.25 91 ARG A C 1
ATOM 710 O O . ARG A 1 91 ? -16.883 -3.869 5.915 1.00 97.25 91 ARG A O 1
ATOM 717 N N . LEU A 1 92 ? -15.760 -2.360 4.695 1.00 97.19 92 LEU A N 1
ATOM 718 C CA . LEU A 1 92 ? -16.138 -1.187 5.485 1.00 97.19 92 LEU A CA 1
ATOM 719 C C . LEU A 1 92 ? -17.403 -0.486 4.959 1.00 97.19 92 LEU A C 1
ATOM 721 O O . LEU A 1 92 ? -17.740 0.577 5.480 1.00 97.19 92 LEU A O 1
ATOM 725 N N . GLY A 1 93 ? -18.079 -1.035 3.943 1.00 98.00 93 GLY A N 1
ATOM 726 C CA . GLY A 1 93 ? -19.258 -0.422 3.324 1.00 98.00 93 GLY A CA 1
ATOM 727 C C . GLY A 1 93 ? -18.964 0.908 2.622 1.00 98.00 93 GLY A C 1
ATOM 728 O O . GLY A 1 93 ? -19.813 1.795 2.600 1.00 98.00 93 GLY A O 1
ATOM 729 N N . LYS A 1 94 ? -17.741 1.087 2.113 1.00 98.06 94 LYS A N 1
ATOM 730 C CA . LYS A 1 94 ? -17.315 2.267 1.349 1.00 98.06 94 LYS A CA 1
ATOM 731 C C . LYS A 1 94 ? -17.469 2.019 -0.147 1.00 98.06 94 LYS A C 1
ATOM 733 O O . LYS A 1 94 ? -17.422 0.878 -0.598 1.00 98.06 94 LYS A O 1
ATOM 738 N N . GLU A 1 95 ? -17.599 3.102 -0.906 1.00 98.00 95 GLU A N 1
ATOM 739 C CA . GLU A 1 95 ? -17.639 3.042 -2.366 1.00 98.00 95 GLU A CA 1
ATOM 740 C C . GLU A 1 95 ? -16.376 2.386 -2.939 1.00 98.00 95 GLU A C 1
ATOM 742 O O . GLU A 1 95 ? -15.263 2.551 -2.426 1.00 98.00 95 GLU A O 1
ATOM 747 N N . VAL A 1 96 ? -16.567 1.637 -4.024 1.00 97.94 96 VAL A N 1
ATOM 748 C CA . VAL A 1 96 ? -15.475 1.041 -4.791 1.00 97.94 96 VAL A CA 1
ATOM 749 C C . VAL A 1 96 ? -14.792 2.141 -5.597 1.00 97.94 96 VAL A C 1
ATOM 751 O O . VAL A 1 96 ? -15.440 2.899 -6.313 1.00 97.94 96 VAL A O 1
ATOM 754 N N . PHE A 1 97 ? -13.471 2.214 -5.494 1.00 98.06 97 PHE A N 1
ATOM 755 C CA . PHE A 1 97 ? -12.656 3.143 -6.260 1.00 98.06 97 PHE A CA 1
ATOM 756 C C . PHE A 1 97 ? -12.378 2.591 -7.666 1.00 98.06 97 PHE A C 1
ATOM 758 O O . PHE A 1 97 ? -12.001 1.425 -7.807 1.00 98.06 97 PHE A O 1
ATOM 765 N N . ASP A 1 98 ? -12.495 3.426 -8.701 1.00 97.88 98 ASP A N 1
ATOM 766 C CA . ASP A 1 98 ? -12.147 3.040 -10.072 1.00 97.88 98 ASP A CA 1
ATOM 767 C C . ASP A 1 98 ? -10.624 2.952 -10.261 1.00 97.88 98 ASP A C 1
ATOM 769 O O . ASP A 1 98 ? -9.925 3.956 -10.440 1.00 97.88 98 ASP A O 1
ATOM 773 N N . CYS A 1 99 ? -10.104 1.724 -10.271 1.00 97.56 99 CYS A N 1
ATOM 774 C CA . CYS A 1 99 ? -8.679 1.455 -10.433 1.00 97.56 99 CYS A CA 1
ATOM 775 C C . CYS A 1 99 ? -8.102 1.887 -11.790 1.00 97.56 99 CYS A C 1
ATOM 777 O O . CYS A 1 99 ? -6.879 1.988 -11.906 1.00 97.56 99 CYS A O 1
ATOM 779 N N . MET A 1 100 ? -8.924 2.209 -12.796 1.00 95.50 100 MET A N 1
ATOM 780 C CA . MET A 1 100 ? -8.427 2.798 -14.046 1.00 95.50 100 MET A CA 1
ATOM 781 C C . MET A 1 100 ? -7.824 4.190 -13.815 1.00 95.50 100 MET A C 1
ATOM 783 O O . MET A 1 100 ? -6.876 4.576 -14.495 1.00 95.50 100 MET A O 1
ATOM 787 N N . THR A 1 101 ? -8.287 4.898 -12.783 1.00 94.69 101 THR A N 1
ATOM 788 C CA . THR A 1 101 ? -7.832 6.253 -12.427 1.00 94.69 101 THR A CA 1
ATOM 789 C C . THR A 1 101 ? -6.725 6.274 -11.361 1.00 94.69 101 THR A C 1
ATOM 791 O O . THR A 1 101 ? -6.271 7.344 -10.940 1.00 94.69 101 THR A O 1
ATOM 794 N N . VAL A 1 102 ? -6.243 5.106 -10.903 1.00 94.88 102 VAL A N 1
ATOM 795 C CA . VAL A 1 102 ? -5.288 5.023 -9.778 1.00 94.88 102 VAL A CA 1
ATOM 796 C C . VAL A 1 102 ? -3.969 5.750 -10.066 1.00 94.88 102 VAL A C 1
ATOM 798 O O . VAL A 1 102 ? -3.432 6.418 -9.183 1.00 94.88 102 VAL A O 1
ATOM 801 N N . GLY A 1 103 ? -3.469 5.673 -11.304 1.00 90.00 103 GLY A N 1
ATOM 802 C CA . GLY A 1 103 ? -2.225 6.335 -11.715 1.00 90.00 103 GLY A CA 1
ATOM 803 C C . GLY A 1 103 ? -2.346 7.859 -11.803 1.00 90.00 103 GLY A C 1
ATOM 804 O O . GLY A 1 103 ? -1.373 8.572 -11.559 1.00 90.00 103 GLY A O 1
ATOM 805 N N . GLU A 1 104 ? -3.545 8.367 -12.095 1.00 88.69 104 GLU A N 1
ATOM 806 C CA . GLU A 1 104 ? -3.836 9.805 -12.126 1.00 88.69 104 GLU A CA 1
ATOM 807 C C . GLU A 1 104 ? -4.011 10.365 -10.712 1.00 88.69 104 GLU A C 1
ATOM 809 O O . GLU A 1 104 ? -3.506 11.443 -10.390 1.00 88.69 104 GLU A O 1
ATOM 814 N N . THR A 1 105 ? -4.683 9.598 -9.851 1.00 90.69 105 THR A N 1
ATOM 815 C CA . THR A 1 105 ? -4.955 9.957 -8.454 1.00 90.69 105 THR A CA 1
ATOM 816 C C . THR A 1 105 ? -3.679 9.959 -7.616 1.00 90.69 105 THR A C 1
ATOM 818 O O . THR A 1 105 ? -3.403 10.895 -6.860 1.00 90.69 105 THR A O 1
ATOM 821 N N . TYR A 1 106 ? -2.856 8.924 -7.775 1.00 89.75 106 TYR A N 1
ATOM 822 C CA . TYR A 1 106 ? -1.557 8.807 -7.127 1.00 89.75 106 TYR A CA 1
ATOM 823 C C . TYR A 1 106 ? -0.458 9.015 -8.158 1.00 89.75 106 TYR A C 1
ATOM 825 O O . TYR A 1 106 ? 0.257 8.085 -8.525 1.00 89.75 106 TYR A O 1
ATOM 833 N N . LYS A 1 107 ? -0.320 10.267 -8.613 1.00 82.44 107 LYS A N 1
ATOM 834 C CA . LYS A 1 107 ? 0.753 10.655 -9.533 1.00 82.44 107 LYS A CA 1
ATOM 835 C C . LYS A 1 107 ? 2.092 10.192 -8.979 1.00 82.44 107 LYS A C 1
ATOM 837 O O . LYS A 1 107 ? 2.413 10.478 -7.823 1.00 82.44 107 LYS A O 1
ATOM 842 N N . CYS A 1 108 ? 2.902 9.559 -9.826 1.00 78.44 108 CYS A N 1
ATOM 843 C CA . CYS A 1 108 ? 4.248 9.184 -9.418 1.00 78.44 108 CYS A CA 1
ATOM 844 C C . CYS A 1 108 ? 5.058 10.424 -9.020 1.00 78.44 108 CYS A C 1
ATOM 846 O O . CYS A 1 108 ? 5.972 10.306 -8.228 1.00 78.44 108 CYS A O 1
ATOM 848 N N . GLY A 1 109 ? 4.741 11.637 -9.491 1.00 73.69 109 GLY A N 1
ATOM 849 C CA . GLY A 1 109 ? 5.558 12.819 -9.179 1.00 73.69 109 GLY A CA 1
ATOM 850 C C . GLY A 1 109 ? 6.985 12.676 -9.713 1.00 73.69 109 GLY A C 1
ATOM 851 O O . GLY A 1 109 ? 7.912 13.295 -9.196 1.00 73.69 109 GLY A O 1
A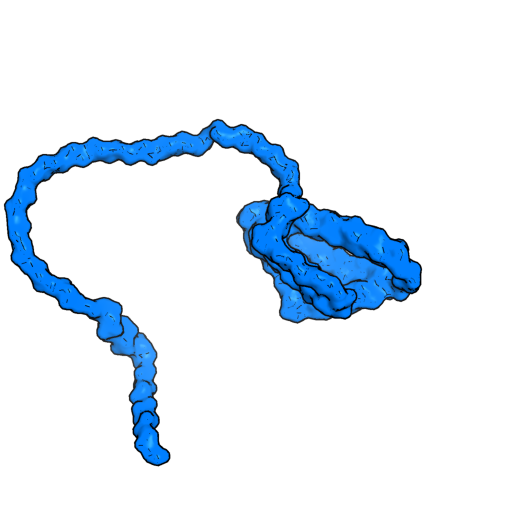TOM 852 N N . CYS A 1 110 ? 7.155 11.804 -10.705 1.00 72.75 110 CYS A N 1
ATOM 853 C CA . CYS A 1 110 ? 8.269 11.844 -11.622 1.00 72.75 110 CYS A CA 1
ATOM 854 C C . CYS A 1 110 ? 8.176 13.209 -12.308 1.00 72.75 110 CYS A C 1
ATOM 856 O O . CYS A 1 110 ? 7.090 13.576 -12.768 1.00 72.75 110 CYS A O 1
ATOM 858 N N . ALA A 1 111 ? 9.258 13.990 -12.310 1.00 65.44 111 ALA A N 1
ATOM 859 C CA . ALA A 1 111 ? 9.303 15.152 -13.183 1.00 65.44 111 ALA A CA 1
ATOM 860 C C . ALA A 1 111 ? 8.999 14.667 -14.608 1.00 65.44 111 ALA A C 1
ATOM 862 O O . ALA A 1 111 ? 9.373 13.546 -14.964 1.00 65.44 111 ALA A O 1
ATOM 863 N N . GLU A 1 112 ? 8.305 15.476 -15.405 1.00 57.56 112 GLU A N 1
ATOM 864 C CA . GLU A 1 112 ? 8.313 15.279 -16.851 1.00 57.56 112 GLU A CA 1
ATOM 865 C C . GLU A 1 112 ? 9.768 15.502 -17.278 1.00 57.56 112 GLU A C 1
ATOM 867 O O . GLU A 1 112 ? 10.166 16.628 -17.559 1.00 57.56 112 GLU A O 1
ATOM 872 N N . GLU A 1 113 ? 10.608 14.466 -17.204 1.00 53.69 113 GLU A N 1
ATOM 873 C CA . GLU A 1 113 ? 11.913 14.517 -17.840 1.00 53.69 113 GLU A CA 1
ATOM 874 C C . GLU A 1 113 ? 11.629 14.806 -19.305 1.00 53.69 113 GLU A C 1
ATOM 876 O O . GLU A 1 113 ? 10.870 14.082 -19.959 1.00 53.69 113 GLU A O 1
ATOM 881 N N . ASP A 1 114 ? 12.139 15.952 -19.752 1.00 46.16 114 ASP A N 1
ATOM 882 C CA . ASP A 1 114 ? 11.881 16.542 -21.047 1.00 46.16 114 ASP A CA 1
ATOM 883 C C . ASP A 1 114 ? 11.743 15.462 -22.119 1.00 46.16 114 ASP A C 1
ATOM 885 O O . ASP A 1 114 ? 12.660 14.675 -22.365 1.00 46.16 114 ASP A O 1
ATOM 889 N N . LYS A 1 115 ? 10.599 15.450 -22.809 1.00 46.62 115 LYS A N 1
ATOM 890 C CA . LYS A 1 115 ? 10.356 14.663 -24.028 1.00 46.62 115 LYS A CA 1
ATOM 891 C C . LYS A 1 115 ? 11.254 15.131 -25.191 1.00 46.62 115 LYS A C 1
ATOM 893 O O . LYS A 1 115 ? 10.780 15.365 -26.300 1.00 46.62 115 LYS A O 1
ATOM 898 N N . LYS A 1 116 ? 12.558 15.286 -24.970 1.00 43.91 116 LYS A N 1
ATOM 899 C CA . LYS A 1 116 ? 13.593 15.562 -25.963 1.00 43.91 116 LYS A CA 1
ATOM 900 C C . LYS A 1 116 ? 14.515 14.353 -26.027 1.00 43.91 116 LYS A C 1
ATOM 902 O O . LYS A 1 116 ? 15.470 14.253 -25.271 1.00 43.91 116 LYS A O 1
ATOM 907 N N . GLY A 1 117 ? 14.240 13.443 -26.962 1.00 47.72 117 GLY A N 1
ATOM 908 C CA . GLY A 1 117 ? 15.226 12.416 -27.311 1.00 47.72 117 GLY A CA 1
ATOM 909 C C . GLY A 1 117 ? 14.711 11.020 -27.638 1.00 47.72 117 GLY A C 1
ATOM 910 O O . GLY A 1 117 ? 15.453 10.064 -27.469 1.00 47.72 117 GLY A O 1
ATOM 911 N N . LYS A 1 118 ? 13.487 10.850 -28.144 1.00 42.75 118 LYS A N 1
ATOM 912 C CA . LYS A 1 118 ? 13.189 9.682 -28.990 1.00 42.75 118 LYS A CA 1
ATOM 913 C C . LYS A 1 118 ? 12.843 10.187 -30.378 1.00 42.75 118 LYS A C 1
ATOM 915 O O . LYS A 1 118 ? 11.689 10.452 -30.698 1.00 42.75 118 LYS A O 1
ATOM 920 N N . GLY A 1 119 ? 13.903 10.415 -31.155 1.00 40.00 119 GLY A N 1
ATOM 921 C CA . GLY A 1 119 ? 13.820 10.765 -32.562 1.00 40.00 119 GLY A CA 1
ATOM 922 C C . GLY A 1 119 ? 12.924 9.776 -33.299 1.00 40.00 119 GLY A C 1
ATOM 923 O O . GLY A 1 119 ? 13.067 8.559 -33.165 1.00 40.00 119 GLY A O 1
ATOM 924 N N . LYS A 1 120 ? 11.982 10.338 -34.054 1.00 34.09 120 LYS A N 1
ATOM 925 C CA . LYS A 1 120 ? 11.208 9.660 -35.085 1.00 34.09 120 LYS A CA 1
ATOM 926 C C . LYS A 1 120 ? 12.138 8.785 -35.933 1.00 34.09 120 LYS A C 1
ATOM 928 O O . LYS A 1 120 ? 13.063 9.303 -36.552 1.00 34.09 120 LYS A O 1
ATOM 933 N N . LYS A 1 121 ? 11.855 7.486 -36.037 1.00 35.47 121 LYS A N 1
ATOM 934 C CA . LYS A 1 121 ? 12.199 6.755 -37.259 1.00 35.47 121 LYS A CA 1
ATOM 935 C C . LYS A 1 121 ? 11.130 7.112 -38.286 1.00 35.47 121 LYS A C 1
ATOM 937 O O . LYS A 1 121 ? 10.056 6.520 -38.290 1.00 35.47 121 LYS A O 1
ATOM 942 N N . GLU A 1 122 ? 11.393 8.148 -39.077 1.00 32.34 122 GLU A N 1
ATOM 943 C CA . GLU A 1 122 ? 10.660 8.367 -40.323 1.00 32.34 122 GLU A CA 1
ATOM 944 C C . GLU A 1 122 ? 11.052 7.252 -41.296 1.00 32.34 122 GLU A C 1
ATOM 946 O O . GLU A 1 122 ? 12.232 6.967 -41.500 1.00 32.34 122 GLU A O 1
ATOM 951 N N . GLY A 1 123 ? 10.036 6.550 -41.798 1.00 35.72 123 GLY A N 1
ATOM 952 C CA . GLY A 1 123 ? 10.182 5.490 -42.781 1.00 35.72 123 GLY A CA 1
ATOM 953 C C . GLY A 1 123 ? 10.651 6.069 -44.108 1.00 35.72 123 GLY A C 1
ATOM 954 O O . GLY A 1 123 ? 10.004 6.946 -44.678 1.00 35.72 123 GLY A O 1
ATOM 955 N N . GLU A 1 124 ? 11.778 5.561 -44.586 1.00 29.36 124 GLU A N 1
ATOM 956 C CA . GLU A 1 124 ? 12.314 5.849 -45.907 1.00 29.36 124 GLU A CA 1
ATOM 957 C C . GLU A 1 124 ? 11.433 5.174 -46.968 1.00 29.36 124 GLU A C 1
ATOM 959 O O . GLU A 1 124 ? 11.275 3.951 -47.008 1.00 29.36 124 GLU A O 1
ATOM 964 N N . LEU A 1 125 ? 10.798 6.003 -47.797 1.00 32.16 125 LEU A N 1
ATOM 965 C CA . LEU A 1 125 ? 9.934 5.604 -48.899 1.00 32.16 125 LEU A CA 1
ATOM 966 C C . LEU A 1 125 ? 10.811 5.093 -50.058 1.00 32.16 125 LEU A C 1
ATOM 968 O O . LEU A 1 125 ? 11.325 5.884 -50.848 1.00 32.16 125 LEU A O 1
ATOM 972 N N . VAL A 1 126 ? 10.982 3.776 -50.186 1.00 35.50 126 VAL A N 1
ATOM 973 C CA . VAL A 1 126 ? 11.599 3.187 -51.385 1.00 35.50 126 VAL A CA 1
ATOM 974 C C . VAL A 1 126 ? 10.563 3.136 -52.509 1.00 35.50 126 VAL A C 1
ATOM 976 O O . VAL A 1 126 ? 9.497 2.530 -52.398 1.00 35.50 126 VAL A O 1
ATOM 979 N N . ARG A 1 127 ? 10.896 3.821 -53.601 1.00 31.02 127 ARG A N 1
ATOM 980 C CA . ARG A 1 127 ? 10.132 3.965 -54.843 1.00 31.02 127 ARG A CA 1
ATOM 981 C C . ARG A 1 127 ? 10.169 2.634 -55.611 1.00 31.02 127 ARG A C 1
ATOM 983 O O . ARG A 1 127 ? 11.201 2.280 -56.164 1.00 31.02 127 ARG A O 1
ATOM 990 N N . GLY A 1 128 ? 9.061 1.891 -55.618 1.00 30.78 128 GLY A N 1
ATOM 991 C CA . GLY A 1 128 ? 8.908 0.652 -56.390 1.00 30.78 128 GLY A CA 1
ATOM 992 C C . GLY A 1 128 ? 8.353 0.911 -57.792 1.00 30.78 128 GLY A C 1
ATOM 993 O O . GLY A 1 128 ? 7.260 1.462 -57.937 1.00 30.78 128 GLY A O 1
ATOM 994 N N . GLU A 1 129 ? 9.102 0.508 -58.819 1.00 33.66 129 GLU A N 1
ATOM 995 C CA . GLU A 1 129 ? 8.613 0.384 -60.194 1.00 33.66 129 GLU A CA 1
ATOM 996 C C . GLU A 1 129 ? 7.663 -0.815 -60.333 1.00 33.66 129 GLU A C 1
ATOM 998 O O . GLU A 1 129 ? 7.792 -1.842 -59.667 1.00 33.66 129 GLU A O 1
ATOM 1003 N N . LYS A 1 130 ? 6.657 -0.638 -61.192 1.00 33.19 130 LYS A N 1
ATOM 1004 C CA . LYS A 1 130 ? 5.623 -1.620 -61.522 1.00 33.19 130 LYS A CA 1
ATOM 1005 C C . LYS A 1 130 ? 6.194 -2.715 -62.418 1.00 33.19 130 LYS A C 1
ATOM 1007 O O . LYS A 1 130 ? 6.711 -2.390 -63.476 1.00 33.19 130 LYS A O 1
ATOM 1012 N N . GLU A 1 131 ? 5.841 -3.965 -62.136 1.00 30.52 131 GLU A N 1
ATOM 1013 C CA . GLU A 1 131 ? 5.444 -4.898 -63.193 1.00 30.52 131 GLU A CA 1
ATOM 1014 C C . GLU A 1 131 ? 4.383 -5.884 -62.685 1.00 30.52 131 GLU A C 1
ATOM 1016 O O . GLU A 1 131 ? 4.426 -6.379 -61.561 1.00 30.52 131 GLU A O 1
ATOM 1021 N N . LYS A 1 132 ? 3.353 -6.082 -63.512 1.00 34.16 132 LYS A N 1
ATOM 1022 C CA . LYS A 1 132 ? 2.185 -6.934 -63.261 1.00 34.16 132 LYS A CA 1
ATOM 1023 C C . LYS A 1 132 ? 2.488 -8.368 -63.700 1.00 34.16 132 LYS A C 1
ATOM 1025 O O . LYS A 1 132 ? 3.011 -8.537 -64.797 1.00 34.16 132 LYS A O 1
ATOM 1030 N N . LYS A 1 133 ? 1.966 -9.369 -62.979 1.00 33.44 133 LYS A N 1
ATOM 1031 C CA . LYS A 1 133 ? 1.189 -10.468 -63.589 1.00 33.44 133 LYS A CA 1
ATOM 1032 C C . LYS A 1 133 ? 0.333 -11.234 -62.569 1.00 33.44 133 LYS A C 1
ATOM 1034 O O . LYS A 1 133 ? 0.618 -11.267 -61.380 1.00 33.44 133 LYS A O 1
ATOM 1039 N N . GLU A 1 134 ? -0.767 -11.739 -63.111 1.00 29.98 134 GLU A N 1
ATOM 1040 C CA . GLU A 1 134 ? -2.025 -12.243 -62.543 1.00 29.98 134 GLU A CA 1
ATOM 1041 C C . GLU A 1 134 ? -1.927 -13.470 -61.610 1.00 29.98 134 GLU A C 1
ATOM 1043 O O . GLU A 1 134 ? -1.088 -14.341 -61.797 1.00 29.98 134 GLU A O 1
ATOM 1048 N N . VAL A 1 135 ? -2.674 -13.462 -60.494 1.00 32.31 135 VAL A N 1
ATOM 1049 C CA . VAL A 1 135 ? -3.942 -14.197 -60.212 1.00 32.31 135 VAL A CA 1
ATOM 1050 C C . VAL A 1 135 ? -3.805 -15.721 -60.139 1.00 32.31 135 VAL A C 1
ATOM 1052 O O . VAL A 1 135 ? -3.795 -16.361 -61.175 1.00 32.31 135 VAL A O 1
ATOM 1055 N N . VAL A 1 136 ? -3.916 -16.292 -58.926 1.00 32.84 136 VAL A N 1
ATOM 1056 C CA . VAL A 1 136 ? -4.752 -17.480 -58.625 1.00 32.84 136 VAL A CA 1
ATOM 1057 C C . VAL A 1 136 ? -5.213 -17.423 -57.157 1.00 32.84 136 VAL A C 1
ATOM 1059 O O . VAL A 1 136 ? -4.428 -17.206 -56.239 1.00 32.84 136 VAL A O 1
ATOM 1062 N N . LYS A 1 137 ? -6.521 -17.612 -56.955 1.00 34.97 137 LYS A N 1
ATOM 1063 C CA . LYS A 1 137 ? -7.234 -17.711 -55.671 1.00 34.97 137 LYS A CA 1
ATOM 1064 C C . LYS A 1 137 ? -6.799 -18.940 -54.859 1.00 34.97 137 LYS A C 1
ATOM 1066 O O . LYS A 1 137 ? -6.749 -20.027 -55.425 1.00 34.97 137 LYS A O 1
ATOM 1071 N N . LYS A 1 138 ? -6.709 -18.809 -53.530 1.00 34.78 138 LYS A N 1
ATOM 1072 C CA . LYS A 1 138 ? -7.297 -19.775 -52.576 1.00 34.78 138 LYS A CA 1
ATOM 1073 C C . LYS A 1 138 ? -7.328 -19.202 -51.156 1.00 34.78 138 LYS A C 1
ATOM 1075 O O 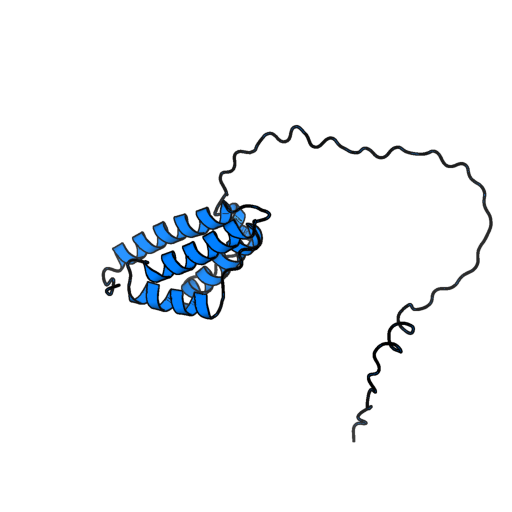. LYS A 1 138 ? -6.322 -19.094 -50.471 1.00 34.78 138 LYS A O 1
ATOM 1080 N N . THR A 1 139 ? -8.529 -18.829 -50.743 1.00 31.27 139 THR A N 1
ATOM 1081 C CA . THR A 1 139 ? -8.982 -18.763 -49.353 1.00 31.27 139 THR A CA 1
ATOM 1082 C C . THR A 1 139 ? -9.109 -20.182 -48.802 1.00 31.27 139 THR A C 1
ATOM 1084 O O . THR A 1 139 ? -9.707 -21.023 -49.474 1.00 31.27 139 THR A O 1
ATOM 1087 N N . GLY A 1 140 ? -8.612 -20.445 -47.592 1.00 33.97 140 GLY A N 1
ATOM 1088 C CA . GLY A 1 140 ? -8.874 -21.712 -46.909 1.00 33.97 140 GLY A CA 1
ATOM 1089 C C . GLY A 1 140 ? -7.986 -21.974 -45.695 1.00 33.97 140 GLY A C 1
ATOM 1090 O O . GLY A 1 140 ? -6.887 -22.480 -45.848 1.00 33.97 140 GLY A O 1
ATOM 1091 N N . SER A 1 141 ? -8.513 -21.633 -44.516 1.00 40.25 141 SER A N 1
ATOM 1092 C CA . SER A 1 141 ? -8.425 -22.392 -43.255 1.00 40.25 141 SER A CA 1
ATOM 1093 C C . SER A 1 141 ? -7.054 -22.924 -42.786 1.00 40.25 141 SER A C 1
ATOM 1095 O O . SER A 1 141 ? -6.672 -24.046 -43.087 1.00 40.25 141 SER A O 1
ATOM 1097 N N . SER A 1 142 ? -6.388 -22.177 -41.896 1.00 44.91 142 SER A N 1
ATOM 1098 C CA . SER A 1 142 ? -5.297 -22.674 -41.027 1.00 44.91 142 SER A CA 1
ATOM 1099 C C . SER A 1 142 ? -5.833 -23.248 -39.695 1.00 44.91 142 SER A C 1
ATOM 1101 O O . SER A 1 142 ? -5.225 -23.107 -38.634 1.00 44.91 142 SER A O 1
ATOM 1103 N N . LEU A 1 143 ? -7.022 -23.860 -39.723 1.00 42.56 143 LEU A N 1
ATOM 1104 C CA . LEU A 1 143 ? -7.658 -24.447 -38.534 1.00 42.56 143 LEU A CA 1
ATOM 1105 C C . LEU A 1 143 ? -7.592 -25.980 -38.504 1.00 42.56 143 LEU A C 1
ATOM 1107 O O . LEU A 1 143 ? -7.668 -26.555 -37.422 1.00 42.56 143 LEU A O 1
ATOM 1111 N N . GLU A 1 144 ? -7.370 -26.642 -39.641 1.00 42.22 144 GLU A N 1
ATOM 1112 C CA . GLU A 1 144 ? -7.335 -28.113 -39.698 1.00 42.22 144 GLU A CA 1
ATOM 1113 C C . GLU A 1 144 ? -5.930 -28.693 -39.443 1.00 42.22 144 GLU A C 1
ATOM 1115 O O . GLU A 1 144 ? -5.814 -29.750 -38.830 1.00 42.22 144 GLU A O 1
ATOM 1120 N N . GLU A 1 145 ? -4.847 -27.964 -39.743 1.00 45.19 145 GLU A N 1
ATOM 1121 C CA . GLU A 1 145 ? -3.470 -28.449 -39.501 1.00 45.19 145 GLU A CA 1
ATOM 1122 C C . GLU A 1 145 ? -3.012 -28.378 -38.030 1.00 45.19 145 GLU A C 1
ATOM 1124 O O . GLU A 1 145 ? -2.000 -28.973 -37.660 1.00 45.19 145 GLU A O 1
ATOM 1129 N N . ASN A 1 146 ? -3.750 -27.690 -37.153 1.00 45.09 146 ASN A N 1
ATOM 1130 C CA . ASN A 1 146 ? -3.385 -27.576 -35.734 1.00 45.09 146 ASN A CA 1
ATOM 1131 C C . ASN A 1 146 ? -4.093 -28.598 -34.825 1.00 45.09 146 ASN A C 1
ATOM 1133 O O . ASN A 1 146 ? -3.675 -28.777 -33.679 1.00 45.09 146 ASN A O 1
ATOM 1137 N N . LEU A 1 147 ? -5.131 -29.293 -35.309 1.00 44.62 147 LEU A N 1
ATOM 1138 C CA . LEU A 1 147 ? -5.957 -30.170 -34.470 1.00 44.62 147 LEU A CA 1
ATOM 1139 C C . LEU A 1 147 ? -5.485 -31.635 -34.454 1.00 44.62 147 LEU A C 1
ATOM 1141 O O . LEU A 1 147 ? -5.655 -32.320 -33.445 1.00 44.62 147 LEU A O 1
ATOM 1145 N N . GLU A 1 148 ? -4.783 -32.097 -35.493 1.00 44.03 148 GLU A N 1
ATOM 1146 C CA . GLU A 1 148 ? -4.202 -33.452 -35.534 1.00 44.03 148 GLU A CA 1
ATOM 1147 C C . GLU A 1 148 ? -2.966 -33.614 -34.628 1.00 44.03 148 GLU A C 1
ATOM 1149 O O . GLU A 1 148 ? -2.586 -34.726 -34.264 1.00 44.03 148 GLU A O 1
ATOM 1154 N N . ARG A 1 149 ? -2.377 -32.506 -34.159 1.00 52.28 149 ARG A N 1
ATOM 1155 C CA . ARG A 1 149 ? -1.194 -32.506 -33.282 1.00 52.28 149 ARG A CA 1
ATOM 1156 C C . ARG A 1 149 ? -1.518 -32.624 -31.783 1.00 52.28 149 ARG A C 1
ATOM 1158 O O . ARG A 1 149 ? -0.603 -32.788 -30.979 1.00 52.28 149 ARG A O 1
ATOM 1165 N N . SER A 1 150 ? -2.795 -32.567 -31.383 1.00 53.12 150 SER A N 1
ATOM 1166 C CA . SER A 1 150 ? -3.196 -32.565 -29.962 1.00 53.12 150 SER A CA 1
ATOM 1167 C C . SER A 1 150 ? -3.745 -33.898 -29.423 1.00 53.12 150 SER A C 1
ATOM 1169 O O . SER A 1 150 ? -4.035 -33.962 -28.228 1.00 53.12 150 SER A O 1
ATOM 1171 N N . GLY A 1 151 ? -3.897 -34.956 -30.229 1.00 49.94 151 GLY A N 1
ATOM 1172 C CA . GLY A 1 151 ? -4.206 -36.313 -29.737 1.00 49.94 151 GLY A CA 1
ATOM 1173 C C . GLY A 1 151 ? -5.441 -36.463 -28.826 1.00 49.94 151 GLY A C 1
ATOM 1174 O O . GLY A 1 151 ? -5.514 -37.423 -28.062 1.00 49.94 151 GLY A O 1
ATOM 1175 N N . ARG A 1 152 ? -6.412 -35.541 -28.866 1.00 53.38 152 ARG A N 1
ATOM 1176 C CA . ARG A 1 152 ? -7.636 -35.616 -28.049 1.00 53.38 152 ARG A CA 1
ATOM 1177 C C . ARG A 1 152 ? -8.798 -36.118 -28.900 1.00 53.38 152 ARG A C 1
ATOM 1179 O O . ARG A 1 152 ? -9.255 -35.431 -29.805 1.00 53.38 152 ARG A O 1
ATOM 1186 N N . LYS A 1 153 ? -9.274 -37.323 -28.586 1.00 47.84 153 LYS A N 1
ATOM 1187 C CA . LYS A 1 153 ? -10.511 -37.901 -29.124 1.00 47.84 153 LYS A CA 1
ATOM 1188 C C . LYS A 1 153 ? -11.695 -37.116 -28.544 1.00 47.84 153 LYS A C 1
ATOM 1190 O O . LYS A 1 153 ? -11.824 -37.042 -27.326 1.00 47.84 153 LYS A O 1
ATOM 1195 N N . ILE A 1 154 ? -12.533 -36.526 -29.393 1.00 46.69 154 ILE A N 1
ATOM 1196 C CA . ILE A 1 154 ? -13.824 -35.966 -28.974 1.00 46.69 154 ILE A CA 1
ATOM 1197 C C . ILE A 1 154 ? -14.846 -37.104 -29.050 1.00 46.69 154 ILE A C 1
ATOM 1199 O O . ILE A 1 154 ? -15.155 -37.585 -30.139 1.00 46.69 154 ILE A O 1
ATOM 1203 N N . GLU A 1 155 ? -15.345 -37.562 -27.901 1.00 41.03 155 GLU A N 1
ATOM 1204 C CA . GLU A 1 155 ? -16.566 -38.369 -27.841 1.00 41.03 155 GLU A CA 1
ATOM 1205 C C . GLU A 1 155 ? -17.766 -37.445 -28.060 1.00 41.03 155 GLU A C 1
ATOM 1207 O O . GLU A 1 155 ? -18.010 -36.514 -27.294 1.00 41.03 155 GLU A O 1
ATOM 1212 N N . VAL A 1 156 ? -18.503 -37.684 -29.143 1.00 48.47 156 VAL A N 1
ATOM 1213 C CA . VAL A 1 156 ? -19.772 -37.008 -29.412 1.00 48.47 156 VAL A CA 1
ATOM 1214 C C . VAL A 1 156 ? -20.838 -37.661 -28.536 1.00 48.47 156 VAL A C 1
ATOM 1216 O O . VAL A 1 156 ? -21.280 -38.775 -28.818 1.00 48.47 156 VAL A O 1
ATOM 1219 N N . VAL A 1 157 ? -21.256 -36.966 -27.479 1.00 46.00 157 VAL A N 1
ATOM 1220 C CA . VAL A 1 157 ? -22.473 -37.296 -26.730 1.00 46.00 157 VAL A CA 1
ATOM 1221 C C . VAL A 1 157 ? -23.660 -36.998 -27.647 1.00 46.00 157 VAL A C 1
ATOM 1223 O O . VAL A 1 157 ? -23.892 -35.848 -28.014 1.00 46.00 157 VAL A O 1
ATOM 1226 N N . ARG A 1 158 ? -24.376 -38.041 -28.077 1.00 45.38 158 ARG A N 1
ATOM 1227 C CA . ARG A 1 158 ? -25.679 -37.892 -28.734 1.00 45.38 158 ARG A CA 1
ATOM 1228 C C . ARG A 1 158 ? -26.740 -37.728 -27.654 1.00 45.38 158 ARG A C 1
ATOM 1230 O O . ARG A 1 158 ? -26.838 -38.573 -26.770 1.00 45.38 158 ARG A O 1
ATOM 1237 N N . GLU A 1 159 ? -27.498 -36.645 -27.750 1.00 41.12 159 GLU A N 1
ATOM 1238 C CA . GLU A 1 159 ? -28.723 -36.431 -26.985 1.00 41.12 159 GLU A CA 1
ATOM 1239 C C . GLU A 1 159 ? -29.721 -37.567 -27.251 1.00 41.12 159 GLU A C 1
ATOM 1241 O O . GLU A 1 159 ? -29.911 -37.992 -28.397 1.00 41.12 159 GLU A O 1
ATOM 1246 N N . GLY A 1 160 ? -30.335 -38.043 -26.171 1.00 43.12 160 GLY A N 1
ATOM 1247 C CA . GLY A 1 160 ? -31.471 -38.953 -26.127 1.00 43.12 160 GLY A CA 1
ATOM 1248 C C . GLY A 1 160 ? -32.229 -38.709 -24.836 1.00 43.12 160 GLY A C 1
ATOM 1249 O O . GLY A 1 160 ? -31.555 -38.689 -23.782 1.00 43.12 160 GLY A O 1
#

Sequence (160 aa):
MPHLGNETLKAELGRAAWKLFHTTLARFPESASVDERTALAQYLALFARLYPCGECAGHFQKLLAQYPPQTSGRVAASQWGCFVHNLVNERLGKEVFDCMTVGETYKCGCAEEDKKGKGKKEGELVRGEKEKKEVVKKTGSSLEENLERSGRKIEVVREG

Foldseek 3Di:
DDADPPPVVVVVLVVVLLLVQLLVLLQWAQADDPVQLVVVQVVQLCCLCVPPHVVSSVVVNVVCVVQPADRRTSLSRNLSSLVSVQVVCVVVVHDRDDSVCSCVVNPNPPPPPDPPDPDDPDDDDDDDDDDDDDDDDDDDDPPPVVPVVPPDDDDDDDDD

pLDDT: mean 79.26, std 26.42, range [29.36, 98.81]